Protein AF-A0A537SR39-F1 (afdb_monomer_lite)

Structure (mmCIF, N/CA/C/O backbone):
data_AF-A0A537SR39-F1
#
_entry.id   AF-A0A537SR39-F1
#
loop_
_atom_site.group_PDB
_atom_site.id
_atom_site.type_symbol
_atom_site.label_atom_id
_atom_site.label_alt_id
_atom_site.label_comp_id
_atom_site.label_asym_id
_atom_site.label_entity_id
_atom_site.label_seq_id
_atom_site.pdbx_PDB_ins_code
_atom_site.Cartn_x
_atom_site.Cartn_y
_atom_site.Cartn_z
_atom_site.occupancy
_atom_site.B_iso_or_equiv
_atom_site.auth_seq_id
_atom_site.auth_comp_id
_atom_site.auth_asym_id
_atom_site.auth_atom_id
_atom_site.pdbx_PDB_model_num
ATOM 1 N N . MET A 1 1 ? 19.241 13.748 -26.152 1.00 48.28 1 MET A N 1
ATOM 2 C CA . MET A 1 1 ? 19.334 14.069 -24.712 1.00 48.28 1 MET A CA 1
ATOM 3 C C . MET A 1 1 ? 17.994 13.706 -24.095 1.00 48.28 1 MET A C 1
ATOM 5 O O . MET A 1 1 ? 16.991 14.262 -24.521 1.00 48.28 1 MET A O 1
ATOM 9 N N . GLN A 1 2 ? 17.938 12.688 -23.237 1.00 59.16 2 GLN A N 1
ATOM 10 C CA . GLN A 1 2 ? 16.670 12.223 -22.670 1.00 59.16 2 GLN A CA 1
ATOM 11 C C . GLN A 1 2 ? 16.313 13.119 -21.478 1.00 59.16 2 GLN A C 1
ATOM 13 O O . GLN A 1 2 ? 17.072 13.201 -20.518 1.00 59.16 2 GLN A O 1
ATOM 18 N N . THR A 1 3 ? 15.198 13.843 -21.566 1.00 80.94 3 THR A N 1
ATOM 19 C CA . THR A 1 3 ? 14.644 14.610 -20.443 1.00 80.94 3 THR A CA 1
ATOM 20 C C . THR A 1 3 ? 13.911 13.683 -19.475 1.00 80.94 3 THR A C 1
ATOM 22 O O . THR A 1 3 ? 13.411 12.631 -19.877 1.00 80.94 3 THR A O 1
ATOM 25 N N . TRP A 1 4 ? 13.804 14.089 -18.208 1.00 71.94 4 TRP A N 1
ATOM 26 C CA . TRP A 1 4 ? 13.074 13.357 -17.162 1.00 71.94 4 TRP A CA 1
ATOM 27 C C . TRP A 1 4 ? 11.644 12.982 -17.582 1.00 71.94 4 TRP A C 1
ATOM 29 O O . TRP A 1 4 ? 11.189 11.867 -17.348 1.00 71.94 4 TRP A O 1
ATOM 39 N N . GLU A 1 5 ? 10.967 13.877 -18.301 1.00 76.50 5 GLU A N 1
ATOM 40 C CA . GLU A 1 5 ? 9.635 13.617 -18.848 1.00 76.50 5 GLU A CA 1
ATOM 41 C C . GLU A 1 5 ? 9.632 12.462 -19.865 1.00 76.50 5 GLU A C 1
ATOM 43 O O . GLU A 1 5 ? 8.773 11.584 -19.811 1.00 76.50 5 GLU A O 1
ATOM 48 N N . THR A 1 6 ? 10.616 12.428 -20.765 1.00 75.31 6 THR A N 1
ATOM 49 C CA . THR A 1 6 ? 10.752 11.364 -21.771 1.00 75.31 6 THR A CA 1
ATOM 50 C C . THR A 1 6 ? 11.104 10.021 -21.120 1.00 75.31 6 THR A C 1
ATOM 52 O O . THR A 1 6 ? 10.604 8.983 -21.548 1.00 75.31 6 THR A O 1
ATOM 55 N N . PHE A 1 7 ? 11.920 10.028 -20.060 1.00 72.75 7 PHE A N 1
ATOM 56 C CA . PHE A 1 7 ? 12.237 8.831 -19.274 1.00 72.75 7 PHE A CA 1
ATOM 57 C C . PHE A 1 7 ? 10.988 8.249 -18.605 1.00 72.75 7 PHE A C 1
ATOM 59 O O . PHE A 1 7 ? 10.700 7.064 -18.786 1.00 72.75 7 PHE A O 1
ATOM 66 N N . LEU A 1 8 ? 10.221 9.094 -17.903 1.00 69.69 8 LEU A N 1
ATOM 67 C CA . LEU A 1 8 ? 8.977 8.687 -17.259 1.00 69.69 8 LEU A CA 1
ATOM 68 C C . LEU A 1 8 ? 7.998 8.127 -18.286 1.00 69.69 8 LEU A C 1
ATOM 70 O O . LEU A 1 8 ? 7.552 7.001 -18.115 1.00 69.69 8 LEU A O 1
ATOM 74 N N . ARG A 1 9 ? 7.738 8.840 -19.391 1.00 66.56 9 ARG A N 1
ATOM 75 C CA . ARG A 1 9 ? 6.826 8.378 -20.454 1.00 66.56 9 ARG A CA 1
ATOM 76 C C . ARG A 1 9 ? 7.216 7.017 -21.029 1.00 66.56 9 ARG A C 1
ATOM 78 O O . ARG A 1 9 ? 6.338 6.188 -21.241 1.00 66.56 9 ARG A O 1
ATOM 85 N N . ASN A 1 10 ? 8.509 6.773 -21.225 1.00 66.56 10 ASN A N 1
ATOM 86 C CA . ASN A 1 10 ? 9.000 5.493 -21.737 1.00 66.56 10 ASN A CA 1
ATOM 87 C C . ASN A 1 10 ? 8.938 4.355 -20.704 1.00 66.56 10 ASN A C 1
ATOM 89 O O . ASN A 1 10 ? 8.864 3.199 -21.103 1.00 66.56 10 ASN A O 1
ATOM 93 N N . HIS A 1 11 ? 8.948 4.658 -19.402 1.00 66.12 11 HIS A N 1
ATOM 94 C CA . HIS A 1 11 ? 8.902 3.659 -18.323 1.00 66.12 11 HIS A CA 1
ATOM 95 C C . HIS A 1 11 ? 7.534 3.556 -17.641 1.00 66.12 11 HIS A C 1
ATOM 97 O O . HIS A 1 11 ? 7.363 2.726 -16.755 1.00 66.12 11 HIS A O 1
ATOM 103 N N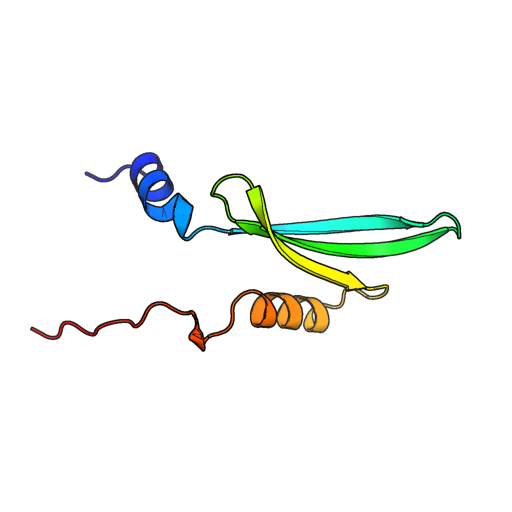 . MET A 1 12 ? 6.543 4.352 -18.052 1.00 63.53 12 MET A N 1
ATOM 104 C CA . MET A 1 12 ? 5.197 4.375 -17.464 1.00 63.53 12 MET A CA 1
ATOM 105 C C . MET A 1 12 ? 4.543 2.987 -17.388 1.00 63.53 12 MET A C 1
ATOM 107 O O . MET A 1 12 ? 3.747 2.750 -16.487 1.00 63.53 12 MET A O 1
ATOM 111 N N . GLU A 1 13 ? 4.858 2.065 -18.300 1.00 64.75 13 GLU A N 1
ATOM 112 C CA . GLU A 1 13 ? 4.325 0.695 -18.253 1.00 64.75 13 GLU A CA 1
ATOM 113 C C . GLU A 1 13 ? 4.972 -0.182 -17.167 1.00 64.75 13 GLU A C 1
ATOM 115 O O . GLU A 1 13 ? 4.337 -1.123 -16.703 1.00 64.75 13 GLU A O 1
ATOM 120 N N . GLY A 1 14 ? 6.187 0.151 -16.720 1.00 70.62 14 GLY A N 1
ATOM 121 C CA . GLY A 1 14 ? 6.914 -0.540 -15.648 1.00 70.62 14 GLY A CA 1
ATOM 122 C C . GLY A 1 14 ? 6.861 0.166 -14.289 1.00 70.62 14 GLY A C 1
ATOM 123 O O . GLY A 1 14 ? 7.526 -0.270 -13.354 1.00 70.62 14 GLY A O 1
ATOM 124 N N . ILE A 1 15 ? 6.106 1.264 -14.167 1.00 79.31 15 ILE A N 1
ATOM 125 C CA . ILE A 1 15 ? 5.958 2.018 -12.916 1.00 79.31 15 ILE A CA 1
ATOM 126 C C . ILE A 1 15 ? 4.623 1.662 -12.254 1.00 79.31 15 ILE A C 1
ATOM 128 O O . ILE A 1 15 ? 3.559 1.703 -12.880 1.00 79.31 15 ILE A O 1
ATOM 132 N N . ALA A 1 16 ? 4.681 1.373 -10.956 1.00 86.75 16 ALA A N 1
ATOM 133 C CA . ALA A 1 16 ? 3.518 1.197 -10.099 1.00 86.75 16 ALA A CA 1
ATOM 134 C C . ALA A 1 16 ? 3.471 2.283 -9.015 1.00 86.75 16 ALA A C 1
ATOM 136 O O . ALA A 1 16 ? 4.501 2.758 -8.538 1.00 86.75 16 ALA A O 1
ATOM 137 N N . SER A 1 17 ? 2.261 2.670 -8.627 1.00 89.50 17 SER A N 1
ATOM 138 C CA . SER A 1 17 ? 1.982 3.510 -7.464 1.00 89.50 17 SER A CA 1
ATOM 139 C C . SER A 1 17 ? 1.556 2.625 -6.297 1.00 89.50 17 SER A C 1
ATOM 141 O O . SER A 1 17 ? 0.836 1.648 -6.499 1.00 89.50 17 SER A O 1
ATOM 143 N N . ILE A 1 18 ? 2.002 2.960 -5.089 1.00 92.25 18 ILE A N 1
ATOM 144 C CA . ILE A 1 18 ? 1.689 2.221 -3.866 1.00 92.25 18 ILE A CA 1
ATOM 145 C C . ILE A 1 18 ? 1.128 3.201 -2.846 1.00 92.25 18 ILE A C 1
ATOM 147 O O . ILE A 1 18 ? 1.750 4.229 -2.589 1.00 92.25 18 ILE A O 1
ATOM 151 N N . ASP A 1 19 ? 0.001 2.845 -2.236 1.00 92.62 19 ASP A N 1
ATOM 152 C CA . ASP A 1 19 ? -0.669 3.658 -1.226 1.00 92.62 19 ASP A CA 1
ATOM 153 C C . ASP A 1 19 ? -1.191 2.797 -0.066 1.00 92.62 19 ASP A C 1
ATOM 155 O O . ASP A 1 19 ? -1.501 1.611 -0.224 1.00 92.62 19 ASP A O 1
ATOM 159 N N . LEU A 1 20 ? -1.318 3.417 1.112 1.00 94.31 20 LEU A N 1
ATOM 160 C CA . LEU A 1 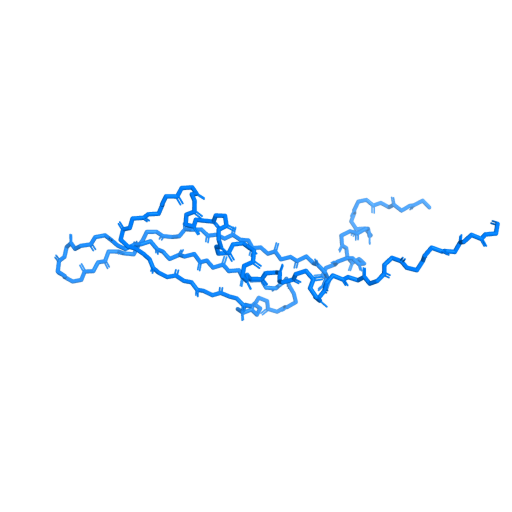20 ? -1.914 2.820 2.307 1.00 94.31 20 LEU A CA 1
ATOM 161 C C . LEU A 1 20 ? -3.035 3.725 2.826 1.00 94.31 20 LEU A C 1
ATOM 163 O O . LEU A 1 20 ? -2.794 4.871 3.203 1.00 94.31 20 LEU A O 1
ATOM 167 N N . PHE A 1 21 ? -4.256 3.199 2.884 1.00 94.88 21 PHE A N 1
ATOM 168 C CA . PHE A 1 21 ? -5.438 3.933 3.332 1.00 94.88 21 PHE A CA 1
ATOM 169 C C . PHE A 1 21 ? -5.942 3.422 4.671 1.00 94.88 21 PHE A C 1
ATOM 171 O O . PHE A 1 21 ? -5.935 2.222 4.939 1.00 94.88 21 PHE A O 1
ATOM 178 N N . VAL A 1 22 ? -6.465 4.338 5.479 1.00 95.25 22 VAL A N 1
ATOM 179 C CA . VAL A 1 22 ? -7.245 4.004 6.667 1.00 95.25 22 VAL A CA 1
ATOM 180 C C . VAL A 1 22 ? -8.713 3.881 6.272 1.00 95.25 22 VAL A C 1
ATOM 182 O O . VAL A 1 22 ? -9.299 4.827 5.751 1.00 95.25 22 VAL A O 1
ATOM 185 N N . VAL A 1 23 ? -9.313 2.723 6.535 1.00 94.94 23 VAL A N 1
ATOM 186 C CA . VAL A 1 23 ? -10.714 2.423 6.232 1.00 94.94 23 VAL A CA 1
ATOM 187 C C . VAL A 1 23 ? -11.480 2.258 7.547 1.00 94.94 23 VAL A C 1
ATOM 189 O O . VAL A 1 23 ? -11.325 1.233 8.222 1.00 94.94 23 VAL A O 1
ATOM 192 N N . PRO A 1 24 ? -12.292 3.251 7.952 1.00 92.25 24 PRO A N 1
ATOM 193 C CA . PRO A 1 24 ? -13.166 3.104 9.106 1.00 92.25 24 PRO A CA 1
ATOM 194 C C . PRO A 1 24 ? -14.297 2.124 8.778 1.00 92.25 24 PRO A C 1
ATOM 196 O O . PRO A 1 24 ? -14.900 2.174 7.707 1.00 92.25 24 PRO A O 1
ATOM 199 N N . THR A 1 25 ? -14.598 1.224 9.709 1.00 90.69 25 THR A N 1
ATOM 200 C CA . THR A 1 25 ? -15.726 0.290 9.587 1.00 90.69 25 THR A CA 1
ATOM 201 C C . THR A 1 25 ? -16.951 0.796 10.344 1.00 90.69 25 THR A C 1
ATOM 203 O O . THR A 1 25 ? -16.839 1.599 11.269 1.00 90.69 25 THR A O 1
ATOM 206 N N . ILE A 1 26 ? -18.130 0.264 10.003 1.00 90.81 26 ILE A N 1
ATOM 207 C CA . ILE A 1 26 ? -19.397 0.564 10.697 1.00 90.81 26 ILE A CA 1
ATOM 208 C C . ILE A 1 26 ? -19.310 0.209 12.194 1.00 90.81 26 ILE A C 1
ATOM 210 O O . ILE A 1 26 ? -19.908 0.877 13.029 1.00 90.81 26 ILE A O 1
ATOM 214 N N . ALA A 1 27 ? -18.513 -0.805 12.549 1.00 89.81 27 ALA A N 1
ATOM 215 C CA . ALA A 1 27 ? -18.265 -1.221 13.930 1.00 89.81 27 ALA A CA 1
ATOM 216 C C . ALA A 1 27 ? -17.155 -0.408 14.635 1.00 89.81 27 ALA A C 1
ATOM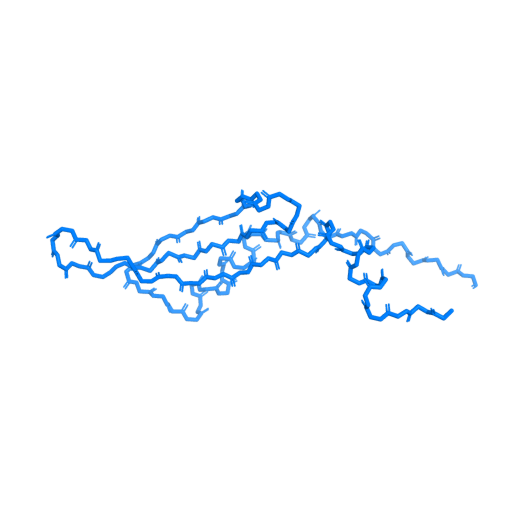 218 O O . ALA A 1 27 ? -16.564 -0.884 15.606 1.00 89.81 27 ALA A O 1
ATOM 219 N N . PHE A 1 28 ? -16.817 0.781 14.121 1.00 86.56 28 PHE A N 1
ATOM 220 C CA . PHE A 1 28 ? -15.762 1.662 14.640 1.00 86.56 28 PHE A CA 1
ATOM 221 C C . PHE A 1 28 ? -14.378 1.002 14.759 1.00 86.56 28 PHE A C 1
ATOM 223 O O . PHE A 1 28 ? -13.521 1.455 15.511 1.00 86.56 28 PHE A O 1
ATOM 230 N N . GLN A 1 29 ? -14.137 -0.076 14.011 1.00 90.69 29 GLN A N 1
ATOM 231 C CA . GLN A 1 29 ? -12.811 -0.675 13.887 1.00 90.69 29 GLN A CA 1
ATOM 232 C C . GLN A 1 29 ? -12.057 0.002 12.748 1.00 90.69 29 GLN A C 1
ATOM 234 O O . GLN A 1 29 ? -12.646 0.281 11.698 1.00 90.69 29 GLN A O 1
ATOM 239 N N . GLN A 1 30 ? -10.760 0.215 12.943 1.00 92.88 30 GLN A N 1
ATOM 240 C CA . GLN A 1 30 ? -9.873 0.728 11.913 1.00 92.88 30 GLN A CA 1
ATOM 241 C C . GLN A 1 30 ? -9.244 -0.430 11.137 1.00 92.88 30 GLN A C 1
ATOM 243 O O . GLN A 1 30 ? -8.627 -1.321 11.723 1.00 92.88 30 GLN A O 1
ATOM 248 N N . LEU A 1 31 ? -9.400 -0.411 9.817 1.00 95.38 31 LEU A N 1
ATOM 249 C CA . LEU A 1 31 ? -8.655 -1.270 8.906 1.00 95.38 31 LEU A CA 1
ATOM 250 C C . LEU A 1 31 ? -7.673 -0.433 8.100 1.00 95.38 31 LEU A C 1
ATOM 252 O O . LEU A 1 31 ? -7.873 0.762 7.894 1.00 95.38 31 LEU A O 1
ATOM 256 N N . PHE A 1 32 ? -6.622 -1.084 7.630 1.00 96.31 32 PHE A N 1
ATOM 257 C CA . PHE A 1 32 ? -5.641 -0.499 6.737 1.00 96.31 32 PHE A CA 1
ATOM 258 C C . PHE A 1 32 ? -5.660 -1.266 5.427 1.00 96.31 32 PHE A C 1
ATOM 260 O O . PHE A 1 32 ? -5.535 -2.491 5.434 1.00 96.31 32 PHE A O 1
ATOM 267 N N . ALA A 1 33 ? -5.837 -0.550 4.323 1.00 96.56 33 ALA A N 1
ATOM 268 C CA . ALA A 1 33 ? -5.871 -1.101 2.979 1.00 96.56 33 ALA A CA 1
ATOM 269 C C . ALA A 1 33 ? -4.604 -0.691 2.226 1.00 96.5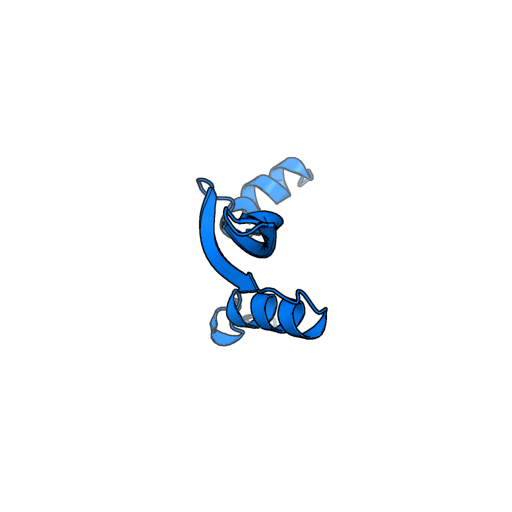6 33 ALA A C 1
ATOM 271 O O . ALA A 1 33 ? -4.363 0.496 2.017 1.00 96.56 33 ALA A O 1
ATOM 272 N N . PHE A 1 34 ? -3.806 -1.677 1.835 1.00 96.69 34 PHE A N 1
ATOM 273 C CA . PHE A 1 34 ? -2.629 -1.520 0.990 1.00 96.69 34 PHE A CA 1
ATOM 274 C C . PHE A 1 34 ? -3.027 -1.748 -0.463 1.00 96.69 34 PHE A C 1
ATOM 276 O O . PHE A 1 34 ? -3.657 -2.764 -0.765 1.00 96.69 34 PHE A O 1
ATOM 283 N N . LEU A 1 35 ? -2.694 -0.809 -1.347 1.00 94.75 35 LEU A N 1
ATOM 284 C CA . LEU A 1 35 ? -3.014 -0.878 -2.769 1.00 94.75 35 LEU A CA 1
ATOM 285 C C . LEU A 1 35 ? -1.755 -0.682 -3.607 1.00 94.75 35 LEU A C 1
ATOM 287 O O . LEU A 1 35 ? -0.981 0.243 -3.372 1.00 94.75 35 LEU A O 1
ATOM 291 N N . VAL A 1 36 ? -1.617 -1.514 -4.636 1.00 92.81 36 VAL A N 1
ATOM 292 C CA . VAL A 1 36 ? -0.626 -1.354 -5.701 1.00 92.81 36 VAL A CA 1
ATOM 293 C C . VAL A 1 36 ? -1.369 -1.144 -7.012 1.00 92.81 36 VAL A C 1
ATOM 295 O O . VAL A 1 36 ? -2.160 -1.991 -7.434 1.00 92.81 36 VAL A O 1
ATOM 298 N N . LEU A 1 37 ? -1.123 -0.010 -7.658 1.00 90.88 37 LEU A N 1
ATOM 299 C CA . LEU A 1 37 ? -1.763 0.391 -8.905 1.00 90.88 37 LEU A CA 1
ATOM 300 C C . LEU A 1 37 ? -0.729 0.485 -10.026 1.00 90.88 37 LEU A C 1
ATOM 302 O O . LEU A 1 37 ? 0.261 1.200 -9.909 1.00 90.88 37 LEU A O 1
ATOM 306 N N . GLY A 1 38 ? -0.988 -0.173 -11.149 1.00 86.88 38 GLY A N 1
ATOM 307 C CA . GLY A 1 38 ? -0.224 0.017 -12.376 1.00 86.88 38 GLY A CA 1
ATOM 308 C C . GLY A 1 38 ? -0.534 1.383 -12.980 1.00 86.88 38 GLY A C 1
ATOM 309 O O . GLY A 1 38 ? -1.698 1.787 -13.072 1.00 86.88 38 GLY A O 1
ATOM 310 N N . HIS A 1 39 ? 0.494 2.111 -13.415 1.00 80.81 39 HIS A N 1
ATOM 311 C CA . HIS A 1 39 ? 0.314 3.470 -13.926 1.00 80.81 39 HIS A CA 1
ATOM 312 C C . HIS A 1 39 ? -0.474 3.506 -15.253 1.00 80.81 39 HIS A C 1
ATOM 314 O O . HIS A 1 39 ? -1.203 4.462 -15.536 1.00 80.81 39 HIS A O 1
ATOM 320 N N . L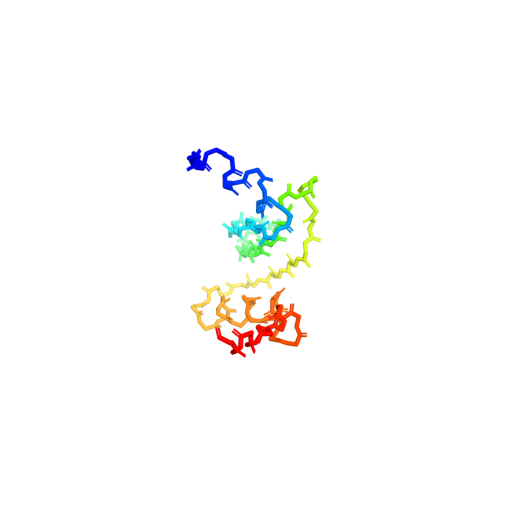YS A 1 40 ? -0.442 2.419 -16.038 1.00 70.62 40 LYS A N 1
ATOM 321 C CA . LYS A 1 40 ? -1.304 2.238 -17.214 1.00 70.62 40 LYS A CA 1
ATOM 322 C C . LYS A 1 40 ? -2.767 2.076 -16.771 1.00 70.62 40 LYS A C 1
ATOM 324 O O . LYS A 1 40 ? -3.169 1.052 -16.232 1.00 70.62 40 LYS A O 1
ATOM 329 N N . ARG A 1 41 ? -3.573 3.121 -16.999 1.00 68.19 41 ARG A N 1
ATOM 330 C CA . ARG A 1 41 ? -5.024 3.193 -16.700 1.00 68.19 41 ARG A CA 1
ATOM 331 C C . ARG A 1 41 ? -5.419 2.960 -15.228 1.00 68.19 41 ARG A C 1
ATOM 333 O O . ARG A 1 41 ? -6.585 2.668 -14.980 1.00 68.19 41 ARG A O 1
ATOM 340 N N . ARG A 1 42 ? -4.501 3.142 -14.263 1.00 72.69 42 ARG A N 1
ATOM 341 C CA . ARG A 1 42 ? -4.745 2.908 -12.820 1.00 72.69 42 ARG A CA 1
ATOM 342 C C . ARG A 1 42 ? -5.315 1.510 -12.543 1.00 72.69 42 ARG A C 1
ATOM 344 O O . ARG A 1 42 ? -6.280 1.360 -11.797 1.00 72.69 42 ARG A O 1
ATOM 351 N N . GLN A 1 43 ? -4.757 0.490 -13.188 1.00 85.56 43 GLN A N 1
ATOM 352 C CA . GLN A 1 43 ? -5.179 -0.890 -12.960 1.00 85.56 43 GLN A CA 1
ATOM 353 C C . GLN A 1 43 ? -4.763 -1.337 -11.553 1.00 85.56 43 GLN A C 1
ATOM 355 O O . GLN A 1 43 ? -3.602 -1.181 -11.187 1.00 85.56 43 GLN A O 1
ATOM 360 N N . LEU A 1 44 ? -5.687 -1.906 -10.772 1.00 88.50 44 LEU A N 1
ATOM 361 C CA . LEU A 1 44 ? -5.354 -2.520 -9.485 1.00 88.50 44 LEU A CA 1
ATOM 362 C C . LEU A 1 44 ? -4.560 -3.807 -9.725 1.00 88.50 44 LEU A C 1
ATOM 364 O O . LEU A 1 44 ? -5.088 -4.747 -10.316 1.00 88.50 44 LEU A O 1
ATOM 368 N N . LEU A 1 45 ? -3.300 -3.821 -9.293 1.00 89.75 45 LEU A N 1
ATOM 369 C CA . LEU A 1 45 ? -2.391 -4.962 -9.433 1.00 89.75 45 LEU A CA 1
ATOM 370 C C . LEU A 1 45 ? -2.416 -5.851 -8.192 1.00 89.75 45 LEU A C 1
ATOM 372 O O . LEU A 1 45 ? -2.402 -7.071 -8.304 1.00 89.75 45 LEU A O 1
ATOM 376 N N . TRP A 1 46 ? -2.483 -5.236 -7.011 1.00 93.31 46 TRP A N 1
ATOM 377 C CA . TRP A 1 46 ? -2.518 -5.941 -5.735 1.00 93.31 46 TRP A CA 1
ATOM 378 C C . TRP A 1 46 ? -3.307 -5.147 -4.702 1.00 93.31 46 TRP A C 1
ATOM 380 O O . TRP A 1 46 ? -3.273 -3.912 -4.696 1.00 93.31 46 TRP A O 1
ATOM 390 N N . PHE A 1 47 ? -3.990 -5.855 -3.806 1.00 95.06 47 PHE A N 1
ATOM 391 C CA . PHE A 1 47 ? -4.590 -5.254 -2.626 1.00 95.06 47 PHE A CA 1
ATOM 392 C C . PHE A 1 47 ? -4.509 -6.201 -1.436 1.00 95.06 47 PHE A C 1
ATOM 394 O O . PHE A 1 47 ? -4.631 -7.415 -1.580 1.00 95.06 47 PHE A O 1
ATOM 401 N N . ALA A 1 48 ? -4.369 -5.628 -0.247 1.00 96.81 48 ALA A N 1
ATOM 402 C CA . ALA A 1 48 ? -4.463 -6.375 0.994 1.00 96.81 48 ALA A CA 1
ATOM 403 C C . ALA A 1 48 ? -5.005 -5.501 2.116 1.00 96.81 48 ALA A C 1
ATOM 405 O O . ALA A 1 48 ? -4.855 -4.280 2.106 1.00 96.81 48 ALA A O 1
ATOM 406 N N . VAL A 1 49 ? -5.642 -6.135 3.096 1.00 96.00 49 VAL A N 1
ATOM 407 C CA . VAL A 1 49 ? -6.264 -5.443 4.223 1.00 96.00 49 VAL A CA 1
ATOM 408 C C . VAL A 1 49 ? -5.793 -6.066 5.526 1.00 96.00 49 VAL A C 1
ATOM 410 O O . VAL A 1 49 ? -5.751 -7.286 5.661 1.00 96.00 49 VAL A O 1
ATOM 413 N N . THR A 1 50 ? -5.462 -5.228 6.503 1.00 96.31 50 THR A N 1
ATOM 414 C CA . THR A 1 50 ? -5.046 -5.673 7.835 1.00 96.31 50 THR A CA 1
ATOM 415 C C . THR A 1 50 ? -5.592 -4.765 8.930 1.00 96.31 50 THR A C 1
ATOM 417 O O . THR A 1 50 ? -5.883 -3.590 8.712 1.00 96.31 50 THR A O 1
ATOM 420 N N . ARG A 1 51 ? -5.716 -5.314 10.140 1.00 95.88 51 ARG A N 1
ATOM 421 C CA . ARG A 1 51 ? -5.949 -4.544 11.374 1.00 95.88 51 ARG A CA 1
ATOM 422 C C . ARG A 1 51 ? -4.648 -4.015 11.983 1.00 95.88 51 ARG A C 1
ATOM 424 O O . ARG A 1 51 ? -4.690 -3.095 12.787 1.00 95.88 51 ARG A O 1
ATOM 431 N N . SER A 1 52 ? -3.510 -4.604 11.615 1.00 95.50 52 SER A N 1
ATOM 432 C CA . SER A 1 52 ? -2.194 -4.300 12.178 1.00 95.50 52 SER A CA 1
ATOM 433 C C . SER A 1 52 ? -1.176 -4.140 11.040 1.00 95.50 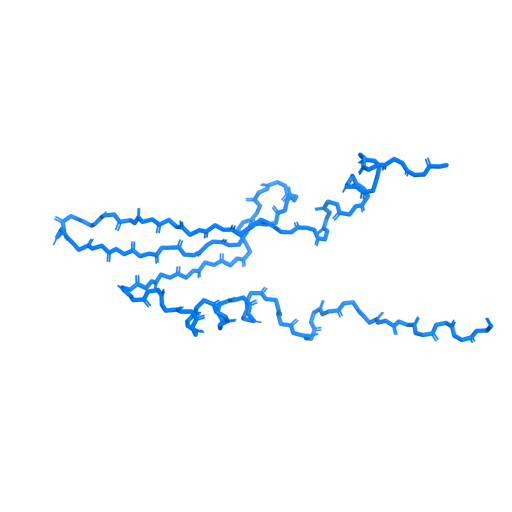52 SER A C 1
ATOM 435 O O . SER A 1 52 ? -0.634 -5.140 10.561 1.00 95.50 52 SER A O 1
ATOM 437 N N . PRO A 1 53 ? -0.962 -2.913 10.530 1.00 94.56 53 PRO A N 1
ATOM 438 C CA . PRO A 1 53 ? -0.077 -2.638 9.398 1.00 94.56 53 PRO A CA 1
ATOM 439 C C . PRO A 1 53 ? 1.376 -2.519 9.871 1.00 94.56 53 PRO A C 1
ATOM 441 O O . PRO A 1 53 ? 1.956 -1.435 9.908 1.00 94.56 53 PRO A O 1
ATOM 444 N N . THR A 1 54 ? 1.966 -3.636 10.286 1.00 96.56 54 THR A N 1
ATOM 445 C CA . THR A 1 54 ? 3.376 -3.659 10.690 1.00 96.56 54 THR A CA 1
ATOM 446 C C . THR A 1 54 ? 4.295 -3.510 9.475 1.00 96.56 54 THR A C 1
ATOM 448 O O . THR A 1 54 ? 3.915 -3.819 8.344 1.00 96.56 54 THR A O 1
ATOM 451 N N . ALA A 1 55 ? 5.534 -3.062 9.701 1.00 96.00 55 ALA A N 1
ATOM 452 C CA . ALA A 1 55 ? 6.536 -2.967 8.638 1.00 96.00 55 ALA A CA 1
ATOM 453 C C . ALA A 1 55 ? 6.816 -4.332 7.982 1.00 96.00 55 ALA A C 1
ATOM 455 O O . ALA A 1 55 ? 6.944 -4.414 6.765 1.00 96.00 55 ALA A O 1
ATOM 456 N N . GLU A 1 56 ? 6.851 -5.404 8.778 1.00 97.31 56 GLU A N 1
ATOM 457 C CA . GLU A 1 56 ? 6.994 -6.777 8.283 1.00 97.31 56 GLU A CA 1
ATOM 458 C C . GLU A 1 56 ? 5.835 -7.166 7.360 1.00 97.31 56 GLU A C 1
ATOM 460 O O . GLU A 1 56 ? 6.052 -7.670 6.258 1.00 97.31 56 GLU A O 1
ATOM 465 N N . TRP A 1 57 ? 4.598 -6.880 7.778 1.00 96.81 57 TRP A N 1
ATOM 466 C CA . TRP A 1 57 ? 3.425 -7.137 6.953 1.00 96.81 57 TRP A CA 1
ATOM 467 C C . TRP A 1 57 ? 3.495 -6.356 5.635 1.00 96.81 57 TRP A C 1
ATOM 469 O O . TRP A 1 57 ? 3.266 -6.933 4.574 1.00 96.81 57 TRP A O 1
ATOM 479 N N . LEU A 1 58 ? 3.879 -5.077 5.680 1.00 95.31 58 LEU A N 1
ATOM 480 C CA . LEU A 1 58 ? 4.025 -4.239 4.489 1.00 95.31 58 LEU A CA 1
ATOM 481 C C . LEU A 1 58 ? 5.103 -4.774 3.532 1.00 95.31 58 LEU A C 1
ATOM 483 O O . LEU A 1 58 ? 4.862 -4.876 2.331 1.00 95.31 58 LEU A O 1
ATOM 487 N N . ALA A 1 59 ? 6.269 -5.162 4.058 1.00 93.88 59 ALA A N 1
ATOM 488 C CA . ALA A 1 59 ? 7.359 -5.740 3.270 1.00 93.88 59 ALA A CA 1
ATOM 489 C C . ALA A 1 59 ? 6.924 -7.034 2.565 1.00 93.88 59 ALA A C 1
ATOM 491 O O . ALA A 1 59 ? 7.246 -7.254 1.392 1.00 93.88 59 ALA A O 1
ATOM 492 N N . ARG A 1 60 ? 6.127 -7.858 3.253 1.00 94.38 60 ARG A N 1
ATOM 493 C CA . ARG A 1 60 ? 5.513 -9.045 2.661 1.00 94.38 60 ARG A CA 1
ATOM 494 C C . ARG A 1 60 ? 4.576 -8.683 1.509 1.00 94.38 60 ARG A C 1
ATOM 496 O O . ARG A 1 60 ? 4.701 -9.281 0.449 1.00 94.38 60 ARG A O 1
ATOM 503 N N . GLN A 1 61 ? 3.704 -7.687 1.677 1.00 95.12 61 GLN A N 1
ATOM 504 C CA . GLN A 1 61 ? 2.791 -7.267 0.605 1.00 95.12 61 GLN A CA 1
ATOM 505 C C . GLN A 1 61 ? 3.525 -6.735 -0.626 1.00 95.12 61 GLN A C 1
ATOM 507 O O . GLN A 1 61 ? 3.113 -7.016 -1.744 1.00 95.12 61 GLN A O 1
ATOM 512 N N . ILE A 1 62 ? 4.636 -6.019 -0.441 1.00 91.25 62 ILE A N 1
ATOM 513 C CA . ILE A 1 62 ? 5.477 -5.564 -1.556 1.00 91.25 62 ILE A CA 1
ATOM 514 C C . ILE A 1 62 ? 6.083 -6.762 -2.297 1.00 91.25 62 ILE A C 1
ATOM 516 O O . ILE A 1 62 ? 6.046 -6.808 -3.522 1.00 91.25 62 ILE A O 1
ATOM 520 N N . THR A 1 63 ? 6.608 -7.743 -1.561 1.00 91.38 63 THR A N 1
ATOM 521 C CA . THR A 1 63 ? 7.244 -8.927 -2.161 1.00 91.38 63 THR A CA 1
ATOM 522 C C . THR A 1 63 ? 6.226 -9.812 -2.886 1.00 91.38 63 THR A C 1
ATOM 524 O O . THR A 1 63 ? 6.519 -10.344 -3.951 1.00 91.38 63 THR A O 1
ATOM 527 N N . GLU A 1 64 ? 5.016 -9.950 -2.338 1.00 91.00 64 GLU A N 1
ATOM 528 C CA . GLU A 1 64 ? 3.919 -10.701 -2.962 1.00 91.00 64 GLU A CA 1
ATOM 529 C C . GLU A 1 64 ? 3.345 -9.972 -4.190 1.00 91.00 64 GLU A C 1
ATOM 531 O O . GLU A 1 64 ? 3.026 -10.617 -5.186 1.00 91.00 64 GLU A O 1
ATOM 536 N N . ALA A 1 65 ? 3.266 -8.637 -4.158 1.00 89.38 65 ALA A N 1
ATOM 537 C CA . ALA A 1 65 ? 2.803 -7.832 -5.289 1.00 89.38 65 ALA A CA 1
ATOM 538 C C . ALA A 1 65 ? 3.792 -7.810 -6.470 1.00 89.38 65 ALA A C 1
ATOM 540 O O . ALA A 1 65 ? 3.370 -7.609 -7.609 1.00 89.38 65 ALA A O 1
ATOM 541 N N . PHE A 1 66 ? 5.088 -8.017 -6.208 1.00 85.88 66 PHE A N 1
ATOM 542 C CA . PHE A 1 66 ? 6.149 -8.055 -7.219 1.00 85.88 66 PHE A CA 1
ATOM 543 C C . PHE A 1 66 ? 7.037 -9.298 -7.043 1.00 85.88 66 PHE A C 1
ATOM 545 O O . PHE A 1 66 ? 8.169 -9.185 -6.563 1.00 85.88 66 PHE A O 1
ATOM 552 N N . PRO A 1 67 ? 6.556 -10.495 -7.429 1.00 76.88 67 PRO A N 1
ATOM 553 C CA . PRO A 1 67 ? 7.344 -11.716 -7.320 1.00 76.88 67 PRO A CA 1
ATOM 554 C C . PRO A 1 67 ? 8.615 -11.623 -8.168 1.00 76.88 67 PRO A C 1
ATOM 556 O O . PRO A 1 67 ? 8.560 -11.184 -9.321 1.00 76.88 67 PRO A O 1
ATOM 559 N N . TRP A 1 68 ? 9.742 -12.094 -7.628 1.00 66.25 68 TRP A N 1
ATOM 560 C CA . TRP A 1 68 ? 11.045 -12.097 -8.307 1.00 66.25 68 TRP A CA 1
ATOM 561 C C . TRP A 1 68 ? 11.034 -12.827 -9.656 1.00 66.25 68 TRP A C 1
ATOM 563 O O . TRP A 1 68 ? 11.759 -12.426 -10.559 1.00 66.25 68 TRP A O 1
ATOM 573 N N . ASP A 1 69 ? 10.163 -13.824 -9.827 1.00 66.44 69 ASP A N 1
ATOM 574 C CA . ASP A 1 69 ? 9.993 -14.568 -11.086 1.00 66.44 69 ASP A CA 1
ATOM 575 C C . ASP A 1 69 ? 9.444 -13.701 -12.235 1.00 66.44 69 ASP A C 1
ATOM 577 O O . ASP A 1 69 ? 9.510 -14.076 -13.402 1.00 66.44 69 ASP A O 1
ATOM 581 N N . THR A 1 70 ? 8.898 -12.528 -11.905 1.00 64.00 70 THR A N 1
ATOM 582 C CA . THR A 1 70 ? 8.382 -11.536 -12.860 1.00 64.00 70 THR A CA 1
ATOM 583 C C . THR A 1 70 ? 9.386 -10.417 -13.140 1.00 64.00 70 THR A C 1
ATOM 585 O O . THR A 1 70 ? 9.087 -9.509 -13.919 1.00 64.00 70 THR A O 1
ATOM 588 N N . ALA A 1 71 ? 10.559 -10.436 -12.495 1.00 63.19 71 ALA A N 1
ATOM 589 C CA . ALA A 1 71 ? 11.604 -9.460 -12.760 1.00 63.19 71 ALA A CA 1
ATOM 590 C C . ALA A 1 71 ? 12.114 -9.636 -14.201 1.00 63.19 71 ALA A C 1
ATOM 592 O O . ALA A 1 71 ? 12.289 -10.770 -14.652 1.00 63.19 71 ALA A O 1
ATOM 593 N N . PRO A 1 72 ? 12.359 -8.543 -14.946 1.00 59.81 72 PRO A N 1
ATOM 594 C CA . PRO A 1 72 ? 12.919 -8.654 -16.284 1.00 59.81 72 PRO A CA 1
ATOM 595 C C . PRO A 1 72 ? 14.261 -9.387 -16.209 1.00 59.81 72 PRO A C 1
ATOM 597 O O . PRO A 1 72 ? 15.134 -9.002 -15.427 1.00 59.81 72 PRO A O 1
ATOM 600 N N . GLU A 1 73 ? 14.428 -10.440 -17.016 1.00 65.31 73 GLU A N 1
ATOM 601 C CA . GLU A 1 73 ? 15.722 -11.103 -17.154 1.00 65.31 73 GLU A CA 1
ATOM 602 C C . GLU A 1 73 ? 16.747 -10.057 -17.595 1.00 65.31 73 GLU A C 1
ATOM 604 O O . GLU A 1 73 ? 16.662 -9.491 -18.688 1.00 65.31 73 GLU A O 1
ATOM 609 N N . ILE A 1 74 ? 17.727 -9.776 -16.735 1.00 57.22 74 ILE A N 1
ATOM 610 C CA . ILE A 1 74 ? 18.876 -8.964 -17.119 1.00 57.22 74 ILE A CA 1
ATOM 611 C C . ILE A 1 74 ? 19.708 -9.841 -18.052 1.00 57.22 74 ILE A C 1
ATOM 613 O O . ILE A 1 74 ? 20.600 -10.573 -17.620 1.00 57.22 74 ILE A O 1
ATOM 617 N N . SER A 1 75 ? 19.404 -9.793 -19.349 1.00 47.69 75 SER A N 1
ATOM 618 C CA . SER A 1 75 ? 20.268 -10.360 -20.372 1.00 47.69 75 SER A CA 1
ATOM 619 C C . SER A 1 75 ? 21.592 -9.599 -20.317 1.00 47.69 75 SER A C 1
ATOM 621 O O . SER A 1 75 ? 21.711 -8.488 -20.835 1.00 47.69 75 SER A O 1
ATOM 623 N N . HIS A 1 76 ? 22.584 -10.175 -19.638 1.00 49.72 76 HIS A N 1
ATOM 624 C CA . HIS A 1 76 ? 23.965 -9.717 -19.663 1.00 49.72 76 HIS A CA 1
ATOM 625 C C . HIS A 1 76 ? 24.486 -9.797 -21.105 1.00 49.72 76 HIS A C 1
ATOM 627 O O . HIS A 1 76 ? 25.055 -10.805 -21.522 1.00 49.72 76 HIS A O 1
ATOM 633 N N . SER A 1 77 ? 24.319 -8.722 -21.875 1.00 43.50 77 SER A N 1
ATOM 634 C CA . SER A 1 77 ? 25.046 -8.513 -23.123 1.00 43.50 77 SER A CA 1
ATOM 635 C C . SER A 1 77 ? 26.494 -8.171 -22.774 1.00 43.50 77 SER A C 1
ATOM 637 O O . SER A 1 77 ? 26.877 -7.009 -22.654 1.00 43.50 77 SER A O 1
ATOM 639 N N . ARG A 1 78 ? 27.290 -9.215 -22.538 1.00 44.47 78 ARG A N 1
ATOM 640 C CA . ARG A 1 78 ? 28.747 -9.144 -22.564 1.00 44.47 78 ARG A CA 1
ATOM 641 C C . ARG A 1 78 ? 29.167 -9.125 -24.035 1.00 44.47 78 ARG A C 1
ATOM 643 O O . ARG A 1 78 ? 29.114 -10.173 -24.670 1.00 44.47 78 ARG A O 1
ATOM 650 N N . GLN A 1 79 ? 29.582 -7.963 -24.532 1.00 41.41 79 GLN A N 1
ATOM 651 C CA . GLN A 1 79 ? 30.579 -7.797 -25.594 1.00 41.41 79 GLN A CA 1
ATOM 652 C C . GLN A 1 79 ? 31.332 -6.493 -25.350 1.00 41.41 79 GLN A C 1
ATOM 654 O O . GLN A 1 79 ? 30.656 -5.475 -25.087 1.00 41.41 79 GLN A O 1
#

Sequence (79 aa):
MQTWETFLRNHMEGIASIDLFVVPTIAFQQLFAFLVLGHKRRQLLWFAVTRSPTAEWLARQITEAFPWDTAPEISHSRQ

Secondary structure (DSSP, 8-state):
---HHHHHHHHGGG-EEEEEEEEE-TTS-EEEEEEEEETGGGEEEEEEEESS--HHHHHHHHHHHS-GGGS--------

pLDDT: mean 81.47, std 15.66, range [41.41, 97.31]

Radius of gyration: 16.99 Å; chains: 1; bounding box: 50×29×40 Å

Foldseek 3Di:
DQDPVNVCVVCLQVDKDWDKDWDQDPVRQTKIKIFIFRSVVRHTQDIDIDSDPDPVNVVVRVCVSPPPVPPPPPPPPDD